Protein AF-A0A0E4CL21-F1 (afdb_monomer_lite)

Radius of gyration: 11.28 Å; chains: 1; bounding box: 30×22×31 Å

Organism: Mycobacterium lentiflavum (NCBI:txid141349)

Structure (mmCIF, N/CA/C/O backbone):
data_AF-A0A0E4CL21-F1
#
_entry.id   AF-A0A0E4CL21-F1
#
loop_
_atom_site.group_PDB
_atom_site.id
_atom_site.type_symbol
_atom_site.label_atom_id
_atom_site.label_alt_id
_atom_site.label_comp_id
_atom_site.label_asym_id
_atom_site.label_entity_id
_atom_site.label_seq_id
_atom_site.pdbx_PDB_ins_code
_atom_site.Cartn_x
_atom_site.Cartn_y
_atom_site.Cartn_z
_atom_site.occupancy
_atom_site.B_iso_or_equiv
_atom_site.auth_seq_id
_atom_site.auth_comp_id
_atom_site.auth_asym_id
_atom_site.auth_atom_id
_atom_site.pdbx_PDB_model_num
ATOM 1 N N . MET A 1 1 ? 12.933 -7.367 7.427 1.00 93.31 1 MET A N 1
ATOM 2 C CA . MET A 1 1 ? 13.458 -6.120 6.813 1.00 93.31 1 MET A CA 1
ATOM 3 C C . MET A 1 1 ? 13.000 -6.089 5.364 1.00 93.31 1 MET A C 1
ATOM 5 O O . MET A 1 1 ? 12.809 -7.157 4.804 1.00 93.31 1 MET A O 1
ATOM 9 N N . CYS A 1 2 ? 12.765 -4.921 4.763 1.00 98.25 2 CYS A N 1
ATOM 10 C CA . CYS A 1 2 ? 12.380 -4.856 3.349 1.00 98.25 2 CYS A CA 1
ATOM 11 C C . CYS A 1 2 ? 13.507 -5.395 2.448 1.00 98.25 2 CYS A C 1
ATOM 13 O O . CYS A 1 2 ? 14.674 -5.218 2.778 1.00 98.25 2 CYS A O 1
ATOM 15 N N . GLN A 1 3 ? 13.157 -6.074 1.352 1.00 98.19 3 GLN A N 1
ATOM 16 C CA . GLN A 1 3 ? 14.100 -6.649 0.372 1.00 98.19 3 GLN A CA 1
ATOM 17 C C . GLN A 1 3 ? 13.658 -6.368 -1.082 1.00 98.19 3 GLN A C 1
ATOM 19 O O . GLN A 1 3 ? 13.952 -7.142 -1.984 1.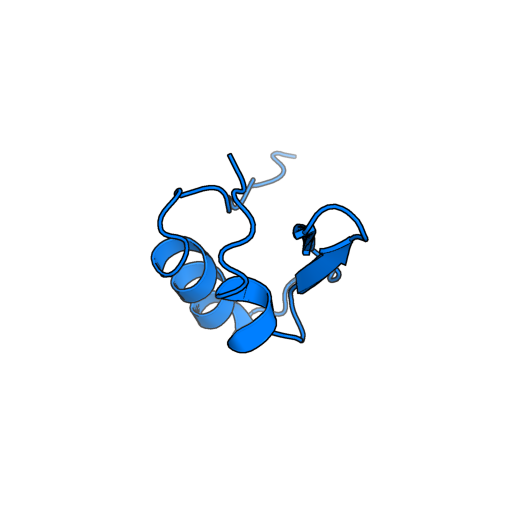00 98.19 3 GLN A O 1
ATOM 24 N N . GLY A 1 4 ? 12.866 -5.316 -1.323 1.00 98.00 4 GLY A N 1
ATOM 25 C CA . GLY A 1 4 ? 12.527 -4.880 -2.689 1.00 98.00 4 GLY A CA 1
ATOM 26 C C . GLY A 1 4 ? 11.536 -5.743 -3.481 1.00 98.00 4 GLY A C 1
ATOM 27 O O . GLY A 1 4 ? 11.392 -5.575 -4.688 1.00 98.00 4 GLY A O 1
ATOM 28 N N . HIS A 1 5 ? 10.778 -6.634 -2.832 1.00 98.25 5 HIS A N 1
ATOM 29 C CA . HIS A 1 5 ? 9.794 -7.499 -3.510 1.00 98.25 5 HIS A CA 1
ATOM 30 C C . HIS A 1 5 ? 8.623 -6.757 -4.178 1.00 98.25 5 HIS A C 1
ATOM 32 O O . HIS A 1 5 ? 7.878 -7.366 -4.943 1.00 98.25 5 HIS A O 1
ATOM 38 N N . SER A 1 6 ? 8.401 -5.481 -3.844 1.00 97.69 6 SER A N 1
ATOM 39 C CA . SER A 1 6 ? 7.410 -4.588 -4.471 1.00 97.69 6 SER A CA 1
ATOM 40 C C . SER A 1 6 ? 5.936 -5.043 -4.437 1.00 97.69 6 SER A C 1
ATOM 42 O O . SER A 1 6 ? 5.073 -4.388 -5.013 1.00 97.69 6 SER A O 1
ATOM 44 N N . ARG A 1 7 ? 5.600 -6.124 -3.715 1.00 98.19 7 ARG A N 1
ATOM 45 C CA . ARG A 1 7 ? 4.2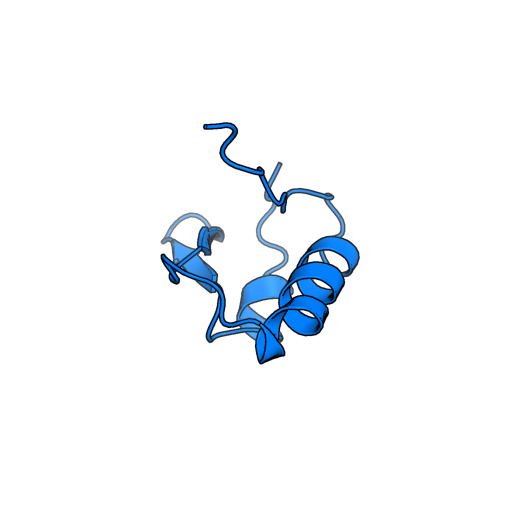19 -6.637 -3.580 1.00 98.19 7 ARG A CA 1
ATOM 46 C C . ARG A 1 7 ? 3.274 -5.644 -2.900 1.00 98.19 7 ARG A C 1
ATOM 48 O O . ARG A 1 7 ? 2.096 -5.605 -3.243 1.00 98.19 7 ARG A O 1
ATOM 55 N N . CYS A 1 8 ? 3.790 -4.868 -1.947 1.00 98.31 8 CYS A N 1
ATOM 56 C CA . CYS A 1 8 ? 3.048 -3.815 -1.258 1.00 98.31 8 CYS A CA 1
ATOM 57 C C . CYS A 1 8 ? 2.602 -2.720 -2.236 1.00 98.31 8 CYS A C 1
ATOM 59 O O . CYS A 1 8 ? 1.401 -2.577 -2.431 1.00 98.31 8 CYS A O 1
ATOM 61 N N . LEU A 1 9 ? 3.539 -2.051 -2.918 1.00 98.00 9 LEU A N 1
ATOM 62 C CA . LEU A 1 9 ? 3.240 -1.030 -3.933 1.00 98.00 9 LEU A CA 1
ATOM 63 C C . LEU A 1 9 ? 2.361 -1.580 -5.066 1.00 98.00 9 LEU A C 1
ATOM 65 O O . LEU A 1 9 ? 1.388 -0.947 -5.455 1.00 98.00 9 LEU A O 1
ATOM 69 N N . ALA A 1 10 ? 2.664 -2.778 -5.575 1.00 97.94 10 ALA A N 1
ATOM 70 C CA . ALA A 1 10 ? 1.924 -3.353 -6.698 1.00 97.94 10 ALA A CA 1
ATOM 71 C C . ALA A 1 10 ? 0.446 -3.646 -6.377 1.00 97.94 10 ALA A C 1
ATOM 73 O O . ALA A 1 10 ? -0.391 -3.590 -7.274 1.00 97.94 10 ALA A O 1
ATOM 74 N N . THR A 1 11 ? 0.127 -3.986 -5.123 1.00 97.81 11 THR A N 1
ATOM 75 C CA . THR A 1 11 ? -1.240 -4.368 -4.717 1.00 97.81 11 THR A CA 1
ATOM 76 C C . THR A 1 11 ? -1.991 -3.218 -4.046 1.00 97.81 11 THR A C 1
ATOM 78 O O . THR A 1 11 ? -3.209 -3.130 -4.178 1.00 97.81 11 THR A O 1
ATOM 81 N N . TYR A 1 12 ? -1.272 -2.351 -3.331 1.00 97.75 12 TYR A N 1
ATOM 82 C CA . TYR A 1 12 ? -1.818 -1.266 -2.514 1.00 97.75 12 TYR A CA 1
ATOM 83 C C . TYR A 1 12 ? -1.047 0.044 -2.766 1.00 97.75 12 TYR A C 1
ATOM 85 O O . TYR A 1 12 ? -0.393 0.557 -1.850 1.00 97.75 12 TYR A O 1
ATOM 93 N N . PRO A 1 13 ? -1.072 0.583 -3.999 1.00 97.25 13 PRO A N 1
ATOM 94 C CA . PRO A 1 13 ? -0.336 1.798 -4.361 1.00 97.25 13 PRO A CA 1
ATOM 95 C C . PRO A 1 13 ? -0.810 3.048 -3.612 1.00 97.25 13 PRO A C 1
ATOM 97 O O . PRO A 1 13 ? -0.110 4.049 -3.555 1.00 97.25 13 PRO A O 1
ATOM 100 N N . GLU A 1 14 ? -1.998 3.005 -3.017 1.00 96.00 14 GLU A N 1
ATOM 101 C CA . GLU A 1 14 ? -2.506 4.055 -2.147 1.00 96.00 14 GLU A CA 1
ATOM 102 C C . GLU A 1 14 ? -1.858 4.060 -0.757 1.00 96.00 14 GLU A C 1
ATOM 104 O O . GLU A 1 14 ? -1.949 5.068 -0.068 1.00 96.00 14 GLU A O 1
ATOM 109 N N . LEU A 1 15 ? -1.236 2.953 -0.329 1.00 97.00 15 LEU A N 1
ATOM 110 C CA . LEU A 1 15 ? -0.629 2.800 0.999 1.00 97.00 15 LEU A CA 1
ATOM 111 C C . LEU A 1 15 ? 0.895 2.948 0.983 1.00 97.00 15 LEU A C 1
ATOM 113 O O . LEU A 1 15 ? 1.470 3.345 1.999 1.00 97.00 15 LEU A O 1
ATOM 117 N N . PHE A 1 16 ? 1.547 2.620 -0.134 1.00 98.25 16 PHE A N 1
ATOM 118 C CA . PHE A 1 16 ? 3.002 2.511 -0.214 1.00 98.25 16 PHE A CA 1
ATOM 119 C C . PHE A 1 16 ? 3.573 3.196 -1.446 1.00 98.25 16 PHE A C 1
ATOM 121 O O . PHE A 1 16 ? 2.941 3.216 -2.495 1.00 98.25 16 PHE A O 1
ATOM 128 N N . ASP A 1 17 ? 4.818 3.633 -1.315 1.00 98.38 17 ASP A N 1
ATOM 129 C CA . ASP A 1 17 ? 5.702 3.992 -2.420 1.00 98.38 17 ASP A CA 1
ATOM 130 C C . ASP A 1 17 ? 7.079 3.347 -2.192 1.00 98.38 17 ASP A C 1
ATOM 132 O O . ASP A 1 17 ? 7.309 2.720 -1.151 1.00 98.38 17 ASP A O 1
ATOM 136 N N . ILE A 1 18 ? 7.962 3.411 -3.183 1.00 98.12 18 ILE A N 1
ATOM 137 C CA . ILE A 1 18 ? 9.293 2.803 -3.161 1.00 98.12 18 ILE A CA 1
ATOM 138 C C . ILE A 1 18 ? 10.339 3.872 -3.470 1.00 98.12 18 ILE A C 1
ATOM 140 O O . ILE A 1 18 ? 10.188 4.634 -4.420 1.00 98.12 18 ILE A O 1
ATOM 144 N N . ASP A 1 19 ? 11.397 3.925 -2.664 1.00 98.06 19 ASP A N 1
ATOM 145 C CA . ASP A 1 19 ? 12.524 4.827 -2.902 1.00 98.06 19 ASP A CA 1
ATOM 146 C C . ASP A 1 19 ? 13.483 4.315 -3.993 1.00 98.06 19 ASP A C 1
ATOM 148 O O . ASP A 1 19 ? 13.347 3.210 -4.525 1.00 98.06 19 ASP A O 1
ATOM 152 N N . ASP A 1 20 ? 14.496 5.120 -4.312 1.00 97.69 20 ASP A N 1
ATOM 153 C CA . ASP A 1 20 ? 15.491 4.796 -5.340 1.00 97.69 20 ASP A CA 1
ATOM 154 C C . ASP A 1 20 ? 16.331 3.543 -5.010 1.00 97.69 20 ASP A C 1
ATOM 156 O O . ASP A 1 20 ? 16.942 2.954 -5.904 1.00 97.69 20 ASP A O 1
ATOM 160 N N . GLU A 1 21 ? 16.356 3.104 -3.747 1.00 97.06 21 GLU A N 1
ATOM 161 C CA . GLU A 1 21 ? 17.052 1.892 -3.301 1.00 97.06 21 GLU A CA 1
ATOM 162 C C . GLU A 1 21 ? 16.147 0.645 -3.330 1.00 97.06 21 GLU A C 1
ATOM 164 O O . GLU A 1 21 ? 16.587 -0.463 -3.010 1.00 97.06 21 GLU A O 1
ATOM 169 N N . GLY A 1 22 ? 14.882 0.788 -3.736 1.00 97.00 22 GLY A N 1
ATOM 170 C CA . GLY A 1 22 ? 13.914 -0.305 -3.773 1.00 97.00 22 GLY A CA 1
ATOM 171 C C . GLY A 1 22 ? 13.256 -0.588 -2.418 1.00 97.00 22 GLY A C 1
ATOM 172 O O . GLY A 1 22 ? 12.575 -1.608 -2.263 1.00 97.00 22 GLY A O 1
ATOM 173 N N . THR A 1 23 ? 13.433 0.284 -1.425 1.00 98.31 23 THR A N 1
ATOM 174 C CA . THR A 1 23 ? 12.817 0.137 -0.108 1.00 98.31 23 THR A CA 1
ATOM 175 C C . THR A 1 23 ? 11.443 0.795 -0.089 1.00 98.31 23 THR A C 1
ATOM 177 O O . THR A 1 23 ? 11.272 1.977 -0.366 1.00 98.31 23 THR A O 1
ATOM 180 N N . ALA A 1 24 ? 10.427 0.001 0.253 1.00 98.44 24 ALA A N 1
ATOM 181 C CA . ALA A 1 24 ? 9.068 0.502 0.407 1.00 98.44 24 ALA A CA 1
ATOM 182 C C . ALA A 1 24 ? 8.881 1.316 1.700 1.00 98.44 24 ALA A C 1
ATOM 184 O O . ALA A 1 24 ? 9.333 0.894 2.768 1.00 98.44 24 ALA A O 1
ATOM 185 N N . PHE A 1 25 ? 8.117 2.406 1.616 1.00 97.88 25 PHE A N 1
ATOM 186 C CA . PHE A 1 25 ? 7.675 3.229 2.745 1.00 97.88 25 PHE A CA 1
ATOM 187 C C . PHE A 1 25 ? 6.173 3.540 2.658 1.00 97.88 25 PHE A C 1
ATOM 189 O O . PHE A 1 25 ? 5.557 3.406 1.602 1.00 97.88 25 PHE A O 1
ATOM 196 N N . VAL A 1 26 ? 5.561 3.902 3.791 1.00 96.75 26 VAL A N 1
ATOM 197 C CA . VAL A 1 26 ? 4.124 4.220 3.886 1.00 96.75 26 VAL A CA 1
ATOM 198 C C . VAL A 1 26 ? 3.891 5.678 3.481 1.00 96.75 26 VAL A C 1
ATOM 200 O O . VAL A 1 26 ? 4.583 6.561 3.981 1.00 96.75 26 VAL A O 1
ATOM 203 N N . VAL A 1 27 ? 2.903 5.938 2.618 1.00 96.88 27 VAL A N 1
ATOM 204 C CA . VAL A 1 27 ? 2.565 7.300 2.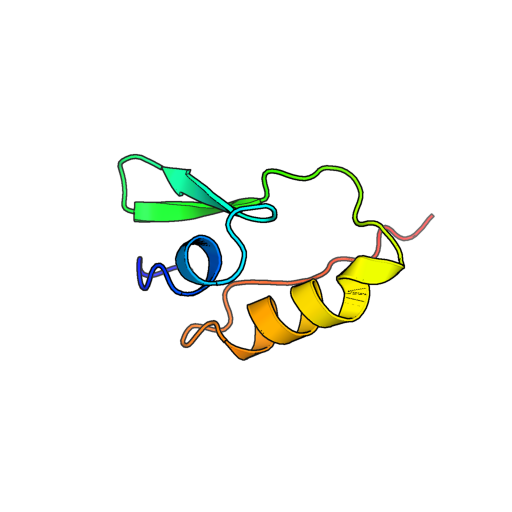131 1.00 96.88 27 VAL A CA 1
ATOM 205 C C . VAL A 1 27 ? 1.303 7.895 2.758 1.00 96.88 27 VAL A C 1
ATOM 207 O O . VAL A 1 27 ? 0.912 9.020 2.448 1.00 96.88 27 VAL A O 1
ATOM 210 N N . VAL A 1 28 ? 0.655 7.151 3.654 1.00 93.38 28 VAL A N 1
ATOM 211 C CA . VAL A 1 28 ? -0.590 7.554 4.312 1.00 93.38 28 VAL A CA 1
ATOM 212 C C . VAL A 1 28 ? -0.346 7.793 5.793 1.00 93.38 28 VAL A C 1
ATOM 214 O O . VAL A 1 28 ? 0.159 6.923 6.494 1.00 93.38 28 VAL A O 1
ATOM 217 N N . ASN A 1 29 ? -0.771 8.959 6.281 1.00 87.56 29 ASN A N 1
ATOM 218 C CA . ASN A 1 29 ? -0.640 9.318 7.696 1.00 87.56 29 ASN A CA 1
ATOM 219 C C . ASN A 1 29 ? -1.754 8.736 8.569 1.00 87.56 29 ASN A C 1
ATOM 221 O O . ASN A 1 29 ? -1.526 8.439 9.735 1.00 87.56 29 ASN A O 1
ATOM 225 N N . ASN A 1 30 ? -2.969 8.609 8.029 1.00 89.62 30 ASN A N 1
ATOM 226 C CA . ASN A 1 30 ? -4.110 8.083 8.766 1.00 89.62 30 ASN A CA 1
ATOM 227 C C . ASN A 1 30 ? -4.873 7.086 7.903 1.00 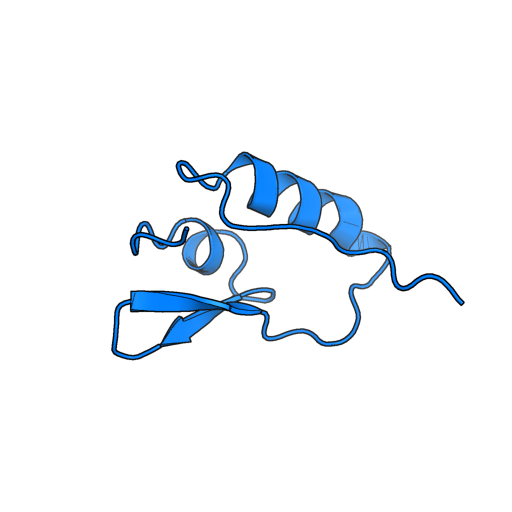89.62 30 ASN A C 1
ATOM 229 O O . ASN A 1 30 ? -5.282 7.418 6.791 1.00 89.62 30 ASN A O 1
ATOM 233 N N . ILE A 1 31 ? -5.046 5.872 8.415 1.00 90.50 31 ILE A N 1
ATOM 234 C CA . ILE A 1 31 ? -5.676 4.788 7.670 1.00 90.50 31 ILE A CA 1
ATOM 235 C C . ILE A 1 31 ? -7.185 4.847 7.911 1.00 90.50 31 ILE A C 1
ATOM 237 O O . ILE A 1 31 ? -7.613 4.733 9.061 1.00 90.50 31 ILE A O 1
ATOM 241 N N . PRO A 1 32 ? -8.002 5.028 6.857 1.00 92.38 32 PRO A N 1
ATOM 242 C CA . PRO A 1 32 ? -9.450 4.996 6.992 1.00 92.38 32 PRO A CA 1
ATOM 243 C C . PRO A 1 32 ? -9.931 3.633 7.523 1.00 92.38 32 PRO A C 1
ATOM 245 O O . PRO A 1 32 ? -9.350 2.611 7.143 1.00 92.38 32 PRO A O 1
ATOM 248 N N . PRO A 1 33 ? -10.998 3.572 8.343 1.00 92.38 33 PRO A N 1
ATOM 249 C CA . PRO A 1 33 ? -11.528 2.304 8.855 1.00 92.38 33 PRO A CA 1
ATOM 250 C C . PRO A 1 33 ? -11.861 1.289 7.750 1.00 92.38 33 PRO A C 1
ATOM 252 O O . PRO A 1 33 ? -11.657 0.090 7.907 1.00 92.38 33 PRO A O 1
ATOM 255 N N . GLU A 1 34 ? -12.308 1.752 6.582 1.00 95.81 34 GLU A N 1
ATOM 256 C CA . GLU A 1 34 ? -12.595 0.902 5.424 1.00 95.81 34 GLU A CA 1
ATOM 257 C C . GLU A 1 34 ? -11.351 0.239 4.796 1.00 95.81 34 GLU A C 1
ATOM 259 O O . GLU A 1 34 ? -11.483 -0.611 3.912 1.00 95.81 34 GLU A O 1
ATOM 264 N N . TRP A 1 35 ? -10.140 0.641 5.195 1.00 95.88 35 TRP A N 1
ATOM 265 C CA . TRP A 1 35 ? -8.873 0.107 4.685 1.00 95.88 35 TRP A CA 1
ATOM 266 C C . TRP A 1 35 ? -8.180 -0.842 5.663 1.00 95.88 35 TRP A C 1
ATOM 268 O O . TRP A 1 35 ? -7.105 -1.344 5.332 1.00 95.88 35 TRP A O 1
ATOM 278 N N . GLU A 1 36 ? -8.783 -1.155 6.814 1.00 94.00 36 GLU A N 1
ATOM 279 C CA . GLU A 1 36 ? -8.222 -2.110 7.781 1.00 94.00 36 GLU A CA 1
ATOM 280 C C . GLU A 1 36 ? -7.825 -3.434 7.108 1.00 94.00 36 GLU A C 1
ATOM 282 O O . GLU A 1 36 ? -6.677 -3.877 7.216 1.00 94.00 36 GLU A O 1
ATOM 287 N N . ASP A 1 37 ? -8.717 -4.008 6.298 1.00 96.56 37 ASP A N 1
ATOM 288 C CA . ASP A 1 37 ? -8.432 -5.237 5.552 1.00 96.56 37 ASP A CA 1
ATOM 289 C C . ASP A 1 37 ? -7.276 -5.071 4.558 1.00 96.56 37 ASP A C 1
ATOM 291 O O . ASP A 1 37 ? -6.482 -5.992 4.360 1.00 96.56 37 ASP A O 1
ATOM 295 N N . ARG A 1 38 ? -7.135 -3.899 3.926 1.00 96.62 38 ARG A N 1
ATOM 296 C CA . ARG A 1 38 ? -6.033 -3.637 2.983 1.00 96.62 38 ARG A CA 1
ATOM 297 C C . ARG A 1 38 ? -4.694 -3.666 3.703 1.00 96.62 38 ARG A C 1
ATOM 299 O O . ARG A 1 38 ? -3.761 -4.305 3.226 1.00 96.62 38 ARG A O 1
ATOM 306 N N . VAL A 1 39 ? -4.619 -3.044 4.877 1.00 95.88 39 VAL A N 1
ATOM 307 C CA . VAL A 1 39 ? -3.413 -3.032 5.712 1.00 95.88 39 VAL A CA 1
ATOM 308 C C . VAL A 1 39 ? -3.053 -4.434 6.176 1.00 95.88 39 VAL A C 1
ATOM 310 O O . VAL A 1 39 ? -1.909 -4.863 6.017 1.00 95.88 39 VAL A O 1
ATOM 313 N N . HIS A 1 40 ? -4.026 -5.177 6.706 1.00 96.44 40 HIS A N 1
ATOM 314 C CA . HIS A 1 40 ? -3.800 -6.547 7.156 1.00 96.44 40 HIS A CA 1
ATOM 315 C C . HIS A 1 40 ? -3.330 -7.453 6.013 1.00 96.44 40 HIS A C 1
ATOM 317 O O . HIS A 1 40 ? -2.374 -8.216 6.180 1.00 96.44 40 HIS A O 1
ATOM 323 N N . ASN A 1 41 ? -3.926 -7.316 4.829 1.00 97.94 41 ASN A N 1
ATOM 324 C CA . ASN A 1 41 ? -3.506 -8.068 3.655 1.00 97.94 41 ASN A CA 1
ATOM 325 C C . ASN A 1 41 ? -2.128 -7.632 3.133 1.00 97.94 41 ASN A C 1
ATOM 327 O O . ASN A 1 41 ? -1.350 -8.489 2.718 1.00 97.94 41 ASN A O 1
ATOM 331 N N . ALA A 1 42 ? -1.776 -6.343 3.185 1.00 97.69 42 ALA A N 1
ATOM 332 C CA . ALA A 1 42 ? -0.437 -5.866 2.832 1.00 97.69 42 ALA A CA 1
ATOM 333 C C . ALA A 1 42 ? 0.639 -6.490 3.735 1.00 97.69 42 ALA A C 1
ATOM 335 O O . ALA A 1 42 ? 1.647 -6.991 3.233 1.00 97.69 42 ALA A O 1
ATOM 336 N N . ILE A 1 43 ? 0.387 -6.539 5.049 1.00 97.56 43 ILE A N 1
ATOM 337 C CA . ILE A 1 43 ? 1.261 -7.198 6.032 1.00 97.56 43 ILE A CA 1
ATOM 338 C C . ILE A 1 43 ? 1.433 -8.680 5.696 1.00 97.56 43 ILE A C 1
ATOM 340 O O . ILE A 1 43 ? 2.563 -9.161 5.606 1.00 97.56 43 ILE A O 1
ATOM 344 N N . ALA A 1 44 ? 0.326 -9.394 5.469 1.00 97.88 44 ALA A N 1
ATOM 345 C CA . ALA A 1 44 ? 0.346 -10.820 5.145 1.00 97.88 44 ALA A CA 1
ATOM 346 C C . ALA A 1 44 ? 1.036 -11.118 3.802 1.00 97.88 44 ALA A C 1
ATOM 348 O O . ALA A 1 44 ? 1.645 -12.173 3.635 1.00 97.88 44 ALA A O 1
ATOM 349 N N . ASN A 1 45 ? 0.968 -10.184 2.850 1.00 97.50 45 ASN A N 1
ATOM 350 C CA . ASN A 1 45 ? 1.556 -10.336 1.524 1.00 97.50 45 ASN A CA 1
ATOM 351 C C . ASN A 1 45 ? 3.064 -10.085 1.467 1.00 97.50 45 ASN A C 1
ATOM 353 O O . ASN A 1 45 ? 3.675 -10.421 0.449 1.00 97.50 45 ASN A O 1
ATOM 357 N N . CYS A 1 46 ? 3.672 -9.493 2.496 1.00 98.44 46 CYS A N 1
ATOM 358 C CA . CYS A 1 46 ? 5.110 -9.252 2.526 1.00 98.44 46 CYS A CA 1
ATOM 359 C C . CYS A 1 46 ? 5.874 -10.555 2.851 1.00 98.44 46 CYS A C 1
ATOM 361 O O . CYS A 1 46 ? 5.763 -11.038 3.981 1.00 98.44 46 CYS A O 1
ATOM 363 N N . PRO A 1 47 ? 6.705 -11.103 1.936 1.00 98.19 47 PRO A N 1
ATOM 364 C CA . PRO A 1 47 ? 7.450 -12.346 2.187 1.00 98.19 47 PRO A CA 1
ATOM 365 C C . PRO A 1 47 ? 8.395 -12.225 3.387 1.00 98.19 47 PRO A C 1
ATOM 367 O O . PRO A 1 47 ? 8.552 -13.153 4.175 1.00 98.19 47 PRO A O 1
ATOM 370 N N . GLU A 1 48 ? 8.944 -11.024 3.565 1.00 98.38 48 GLU A N 1
ATOM 371 C CA . GLU A 1 48 ? 9.923 -10.690 4.598 1.00 98.38 48 GLU A CA 1
ATOM 372 C C . GLU A 1 48 ? 9.300 -10.243 5.921 1.00 98.38 48 GLU A C 1
ATOM 374 O O . GLU A 1 48 ? 10.024 -9.877 6.850 1.00 98.38 48 GLU A O 1
ATOM 379 N N . ARG A 1 49 ? 7.959 -10.199 5.997 1.00 97.19 49 ARG A N 1
ATOM 380 C CA . ARG A 1 49 ? 7.206 -9.701 7.161 1.00 97.19 49 ARG A CA 1
ATOM 381 C C . ARG A 1 49 ? 7.718 -8.340 7.647 1.00 97.19 49 ARG A C 1
ATOM 383 O O . ARG A 1 49 ? 7.858 -8.115 8.842 1.00 97.19 49 ARG A O 1
ATOM 390 N N . ALA A 1 50 ? 8.051 -7.458 6.704 1.00 97.94 50 ALA 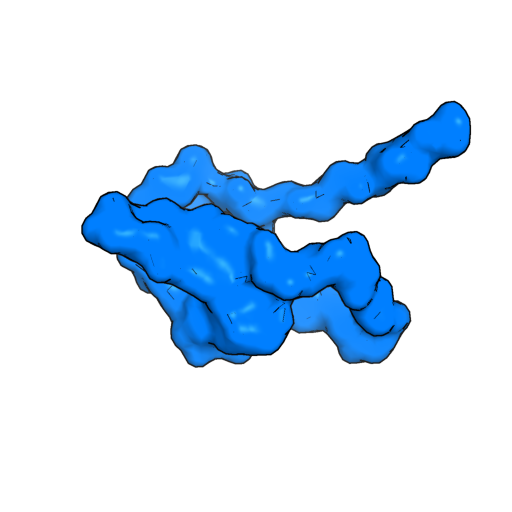A N 1
ATOM 391 C CA . ALA A 1 50 ? 8.691 -6.173 6.979 1.00 97.94 50 ALA A CA 1
ATOM 392 C C . ALA A 1 50 ? 7.704 -5.037 7.300 1.00 97.94 50 ALA A C 1
ATOM 394 O O . ALA A 1 50 ? 8.134 -3.942 7.644 1.00 97.94 50 ALA A O 1
ATOM 395 N N . ILE A 1 51 ? 6.401 -5.282 7.149 1.00 97.31 51 ILE A N 1
ATOM 396 C CA . ILE A 1 51 ? 5.335 -4.297 7.356 1.00 97.31 51 ILE A CA 1
ATOM 397 C C . ILE A 1 51 ? 4.685 -4.581 8.711 1.00 97.31 51 ILE A C 1
ATOM 399 O O . ILE A 1 51 ? 4.325 -5.725 8.996 1.00 97.31 51 ILE A O 1
ATOM 403 N N . HIS A 1 52 ? 4.511 -3.545 9.532 1.00 93.94 52 HIS A N 1
ATOM 404 C CA . HIS A 1 52 ? 3.938 -3.655 10.872 1.00 93.94 52 HIS A CA 1
ATOM 405 C C . HIS A 1 52 ? 2.957 -2.514 11.141 1.00 93.94 52 HIS A C 1
ATOM 407 O O . HIS A 1 52 ? 3.197 -1.380 10.739 1.00 93.94 52 HIS A O 1
ATOM 413 N N . VAL A 1 53 ? 1.884 -2.813 11.876 1.00 89.38 53 VAL A N 1
ATOM 414 C CA . VAL A 1 53 ? 1.031 -1.793 12.497 1.00 89.38 53 VAL A CA 1
ATOM 415 C C . VAL A 1 53 ? 1.518 -1.587 13.920 1.00 89.38 53 VAL A C 1
ATOM 417 O O . VAL A 1 53 ? 1.594 -2.533 14.705 1.00 89.38 53 VAL A O 1
ATOM 420 N N . VAL A 1 54 ? 1.824 -0.341 14.251 1.00 85.00 54 VAL A N 1
ATOM 421 C CA . VAL A 1 54 ? 2.094 0.100 15.615 1.00 85.00 54 VAL A CA 1
ATOM 422 C C . VAL A 1 54 ? 0.869 0.852 16.112 1.00 85.00 54 VAL A C 1
ATOM 424 O O . VAL A 1 54 ? 0.414 1.798 15.479 1.00 85.00 54 VAL A O 1
ATOM 427 N N . LYS A 1 55 ? 0.301 0.404 17.234 1.00 75.25 55 LYS A N 1
ATOM 428 C CA . LYS A 1 55 ? -0.702 1.194 17.947 1.00 75.25 55 LYS A CA 1
ATOM 429 C C . LYS A 1 55 ? 0.044 2.262 18.730 1.00 75.25 55 LYS A C 1
ATOM 431 O O . LYS A 1 55 ? 0.812 1.913 19.628 1.00 75.25 55 LYS A O 1
ATOM 436 N N . GLU A 1 56 ? -0.180 3.531 18.413 1.00 68.75 56 GLU A N 1
ATOM 437 C CA . GLU A 1 56 ? 0.193 4.596 19.339 1.00 68.75 56 GLU A CA 1
ATOM 438 C C . GLU A 1 56 ? -0.622 4.396 20.621 1.00 68.75 56 GLU A C 1
ATOM 440 O O . GLU A 1 56 ? -1.854 4.378 20.612 1.00 68.75 56 GLU A O 1
ATOM 445 N N . SER A 1 57 ? 0.087 4.110 21.712 1.00 52.19 57 SER A N 1
ATOM 446 C CA . SER A 1 57 ? -0.504 4.128 23.048 1.00 52.19 57 SER A CA 1
ATOM 447 C C . SER A 1 57 ? -0.611 5.592 23.490 1.00 52.19 57 SER A C 1
ATOM 449 O O . SER A 1 57 ? 0.295 6.355 23.154 1.00 52.19 57 SER A O 1
ATOM 451 N N . PRO A 1 58 ? -1.696 5.990 24.178 1.00 59.88 58 PRO A N 1
ATOM 452 C CA . PRO A 1 58 ? -1.883 7.365 24.641 1.00 59.88 58 PRO A CA 1
ATOM 453 C C . PRO A 1 58 ? -0.792 7.826 25.615 1.00 59.88 58 PRO A C 1
ATOM 455 O O . PRO A 1 58 ? -0.215 6.961 26.318 1.00 59.88 58 PRO A O 1
#

InterPro domains:
  IPR051269 Iron-sulfur cluster electron transport [PTHR36923] (2-54)

pLDDT: mean 94.0, std 8.95, range [52.19, 98.44]

Foldseek 3Di:
DDDLPCPLCVQPVVFWDADPVSDIDGPDPDDDPVCPVVLVVSCVRGPVSPRDDDDPDD

Secondary structure (DSSP, 8-state):
---S--HHHHH-TTTEEE-TTS-EEE--SS--GGGHHHHHHHHHH-TT----PPP---

Sequence (58 aa):
MCQGHSRCLATYPELFDIDDEGTAFVVVNNIPPEWEDRVHNAIANCPERAIHVV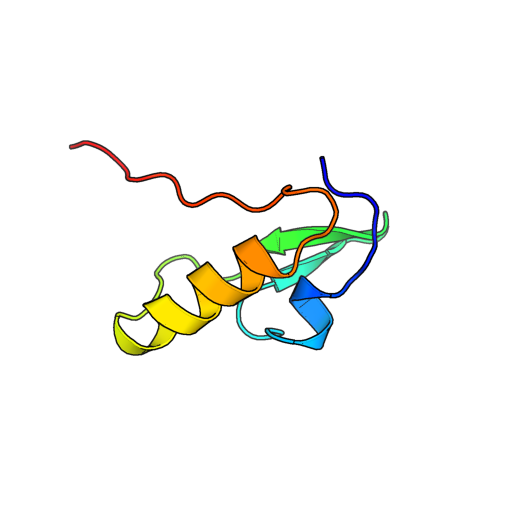KESP